Protein AF-A0A928IHF5-F1 (afdb_monomer_lite)

Secondary structure (DSSP, 8-state):
---PPPPPSEEEEESSSTTSS--EEEEEHHHHHHHHHHHHS-TTS-HHHHHHHHHHHHHHHHHHHHTTTTGGGT-S-SEE--TTTS----TT-

Radius of gyration: 13.54 Å; chains: 1; bounding box: 34×37×31 Å

pLDDT: mean 95.49, std 8.21, range [46.88, 98.75]

Structure (mmCIF, N/CA/C/O backbone):
data_AF-A0A928IHF5-F1
#
_entry.id   AF-A0A928IHF5-F1
#
loop_
_atom_site.group_PDB
_atom_site.id
_atom_site.type_symbol
_atom_site.label_atom_id
_atom_site.label_alt_id
_atom_site.label_comp_id
_atom_site.label_asym_id
_atom_site.label_entity_id
_atom_site.label_seq_id
_atom_site.pdbx_PDB_ins_code
_atom_site.Cartn_x
_atom_site.Cartn_y
_atom_site.Cartn_z
_atom_site.occupancy
_atom_site.B_iso_or_equiv
_atom_site.auth_seq_id
_atom_site.auth_comp_id
_atom_site.auth_asym_id
_atom_site.auth_atom_id
_atom_site.pdbx_PDB_model_num
ATOM 1 N N . MET A 1 1 ? 7.149 23.157 15.825 1.00 46.88 1 MET A N 1
ATOM 2 C CA . MET A 1 1 ? 7.838 21.936 15.351 1.00 46.88 1 MET A CA 1
ATOM 3 C C . MET A 1 1 ? 6.904 21.266 14.362 1.00 46.88 1 MET A C 1
ATOM 5 O O . MET A 1 1 ? 5.759 21.050 14.733 1.00 46.88 1 MET A O 1
ATOM 9 N N . ALA A 1 2 ? 7.327 21.027 13.120 1.00 54.22 2 ALA A N 1
ATOM 10 C CA . ALA A 1 2 ? 6.514 20.244 12.193 1.00 54.22 2 ALA A CA 1
ATOM 11 C C . ALA A 1 2 ? 6.485 18.795 12.693 1.00 54.22 2 ALA A C 1
ATOM 13 O O . ALA A 1 2 ? 7.542 18.193 12.882 1.00 54.22 2 ALA A O 1
ATOM 14 N N . THR A 1 3 ? 5.299 18.257 12.960 1.00 75.69 3 THR A N 1
ATOM 15 C CA . THR A 1 3 ? 5.118 16.829 13.214 1.00 75.69 3 THR A CA 1
ATOM 16 C C . THR A 1 3 ? 5.410 16.113 11.902 1.00 75.69 3 THR A C 1
ATOM 18 O O . THR A 1 3 ? 4.642 16.226 10.948 1.00 75.69 3 THR A O 1
ATOM 21 N N . LEU A 1 4 ? 6.568 15.461 11.809 1.00 74.12 4 LEU A N 1
ATOM 22 C CA . LEU A 1 4 ? 6.896 14.665 10.633 1.00 74.12 4 LEU A CA 1
ATOM 23 C C . LEU A 1 4 ? 5.995 13.422 10.613 1.00 74.12 4 LEU A C 1
ATOM 25 O O . LEU A 1 4 ? 5.777 12.832 11.675 1.00 74.12 4 LEU A O 1
ATOM 29 N N . PRO A 1 5 ? 5.478 13.014 9.442 1.00 73.75 5 PRO A N 1
ATOM 30 C CA . PRO A 1 5 ? 4.786 11.743 9.329 1.00 73.75 5 PRO A CA 1
ATOM 31 C C . PRO A 1 5 ? 5.741 10.612 9.726 1.00 73.75 5 PRO A C 1
ATOM 33 O O . PRO A 1 5 ? 6.857 10.499 9.220 1.00 73.75 5 PRO A O 1
ATOM 36 N N . VAL A 1 6 ? 5.289 9.791 10.664 1.00 87.88 6 VAL A N 1
ATOM 37 C CA . VAL A 1 6 ? 5.938 8.559 11.102 1.00 87.88 6 VAL A CA 1
ATOM 38 C C . VAL A 1 6 ? 5.573 7.436 10.131 1.00 87.88 6 VAL A C 1
ATOM 40 O O . VAL A 1 6 ? 4.415 7.292 9.733 1.00 87.88 6 VAL A O 1
ATOM 43 N N . ILE A 1 7 ? 6.556 6.635 9.732 1.00 92.62 7 ILE A N 1
ATOM 44 C CA . ILE A 1 7 ? 6.286 5.394 9.004 1.00 92.62 7 ILE A CA 1
ATOM 45 C C . ILE A 1 7 ? 5.804 4.358 10.027 1.00 92.62 7 ILE A C 1
ATOM 47 O O . ILE A 1 7 ? 6.522 4.122 11.001 1.00 92.62 7 ILE A O 1
ATOM 51 N N . PRO A 1 8 ? 4.607 3.771 9.859 1.00 95.62 8 PRO A N 1
ATOM 52 C CA . PRO A 1 8 ? 4.103 2.773 10.790 1.00 95.62 8 PRO A CA 1
ATOM 53 C C . PRO A 1 8 ? 4.945 1.497 10.713 1.00 95.62 8 PRO A C 1
ATOM 55 O O . PRO A 1 8 ? 5.556 1.194 9.690 1.00 95.62 8 PRO A O 1
ATOM 58 N N . GLU A 1 9 ? 4.959 0.734 11.802 1.00 97.25 9 GLU A N 1
ATOM 59 C CA . GLU A 1 9 ? 5.652 -0.555 11.846 1.00 97.25 9 GLU A CA 1
ATOM 60 C C . GLU A 1 9 ? 4.961 -1.585 10.943 1.00 97.25 9 GLU A C 1
ATOM 62 O O . GLU A 1 9 ? 5.611 -2.258 10.142 1.00 97.25 9 GLU A O 1
ATOM 67 N N . ASN A 1 10 ? 3.629 -1.648 11.029 1.00 98.19 10 ASN A N 1
ATOM 68 C CA . ASN A 1 10 ? 2.795 -2.614 10.329 1.00 98.19 10 ASN A CA 1
ATOM 69 C C . ASN A 1 10 ? 1.637 -1.939 9.584 1.00 98.19 10 ASN A C 1
ATOM 71 O O . ASN A 1 10 ? 1.260 -0.807 9.887 1.00 98.19 10 ASN A O 1
ATOM 75 N N . ILE A 1 11 ? 1.058 -2.669 8.636 1.00 98.56 11 ILE A N 1
ATOM 76 C CA . ILE A 1 11 ? -0.163 -2.313 7.908 1.00 98.56 11 ILE A CA 1
ATOM 77 C C . ILE A 1 11 ? -1.069 -3.540 7.796 1.00 98.56 11 ILE A C 1
ATOM 79 O O . ILE A 1 11 ? -0.589 -4.653 7.571 1.00 98.56 11 ILE A O 1
ATOM 83 N N . THR A 1 12 ? -2.375 -3.341 7.970 1.00 98.69 12 THR A N 1
ATOM 84 C CA . THR A 1 12 ? -3.393 -4.388 7.837 1.00 98.69 12 THR A CA 1
ATOM 85 C C . THR A 1 12 ? -4.084 -4.283 6.482 1.00 98.69 12 THR A C 1
ATOM 87 O O . THR A 1 12 ? -4.788 -3.309 6.210 1.00 98.69 12 THR A O 1
ATOM 90 N N . VAL A 1 13 ? -3.890 -5.299 5.643 1.00 98.75 13 VAL A N 1
ATOM 91 C CA . VAL A 1 13 ? -4.448 -5.402 4.292 1.00 98.75 13 VAL A CA 1
ATOM 92 C C . VAL A 1 13 ? -5.661 -6.329 4.303 1.00 98.75 13 VAL A C 1
ATOM 94 O O . VAL A 1 13 ? -5.559 -7.470 4.747 1.00 98.75 13 VAL A O 1
ATOM 97 N N . HIS A 1 14 ? -6.790 -5.869 3.775 1.00 98.62 14 HIS A N 1
ATOM 98 C CA . HIS A 1 14 ? -7.958 -6.703 3.501 1.00 98.62 14 HIS A CA 1
ATOM 99 C C . HIS A 1 14 ? -7.843 -7.344 2.116 1.00 98.62 14 HIS A C 1
ATOM 101 O O . HIS A 1 14 ? -7.660 -6.644 1.115 1.00 98.62 14 HIS A O 1
ATOM 107 N N . LEU A 1 15 ? -7.943 -8.673 2.050 1.00 98.00 15 LEU A N 1
ATOM 108 C CA . LEU A 1 15 ? -7.692 -9.460 0.836 1.00 98.00 15 LEU A CA 1
ATOM 109 C C . LEU A 1 15 ? -8.914 -9.554 -0.097 1.00 98.00 15 LEU A C 1
ATOM 111 O O . LEU A 1 15 ? -9.244 -10.627 -0.603 1.00 98.00 15 LEU A O 1
ATOM 115 N N . GLY A 1 16 ? -9.589 -8.429 -0.321 1.00 97.56 16 GLY A N 1
ATOM 116 C CA . GLY A 1 16 ? -10.749 -8.328 -1.198 1.00 97.56 16 GLY A CA 1
ATOM 117 C C . GLY A 1 16 ? -11.290 -6.903 -1.302 1.00 97.56 16 GLY A C 1
ATOM 118 O O . GLY A 1 16 ? -10.643 -5.937 -0.904 1.00 97.56 16 GLY A O 1
ATOM 119 N N . ALA A 1 17 ? -12.493 -6.750 -1.858 1.00 97.06 17 ALA A N 1
ATOM 120 C CA . ALA A 1 17 ? -13.198 -5.467 -1.824 1.00 97.06 17 ALA A CA 1
ATOM 121 C C . ALA A 1 17 ? -13.646 -5.144 -0.383 1.00 97.06 17 ALA A C 1
ATOM 123 O O . ALA A 1 17 ? -13.892 -6.075 0.373 1.00 97.06 17 ALA A O 1
ATOM 124 N N . PRO A 1 18 ? -13.843 -3.870 0.007 1.00 96.94 18 PRO A N 1
ATOM 125 C CA . PRO A 1 18 ? -14.019 -3.497 1.415 1.00 96.94 18 PRO A CA 1
ATOM 126 C C . PRO A 1 18 ? -15.107 -4.265 2.182 1.00 96.94 18 PRO A C 1
ATOM 128 O O . PRO A 1 18 ? -14.956 -4.525 3.367 1.00 96.94 18 PRO A O 1
ATOM 131 N N . SER A 1 19 ? -16.207 -4.618 1.513 1.00 95.38 19 SER A N 1
ATOM 132 C CA . SER A 1 19 ? -17.343 -5.338 2.098 1.00 95.38 19 SER A CA 1
ATOM 133 C C . SER A 1 19 ? -17.376 -6.829 1.745 1.00 95.38 19 SER A C 1
ATOM 135 O O . SER A 1 19 ? -18.416 -7.466 1.912 1.00 95.38 19 SER A O 1
ATOM 137 N N . SER A 1 20 ? -16.312 -7.367 1.147 1.00 97.31 20 SER A N 1
ATOM 138 C CA . SER A 1 20 ? -16.241 -8.785 0.797 1.00 97.31 20 SER A CA 1
ATOM 139 C C . SER A 1 20 ? -15.879 -9.631 2.014 1.00 97.31 20 SER A C 1
ATOM 141 O O . SER A 1 20 ? -15.199 -9.163 2.923 1.00 97.31 20 SER A O 1
ATOM 143 N N . ASP A 1 21 ? -16.330 -10.885 2.027 1.00 97.00 21 ASP A N 1
ATOM 144 C CA . ASP A 1 21 ? -15.916 -11.857 3.039 1.00 97.00 21 ASP A CA 1
ATOM 145 C C . ASP A 1 21 ? -14.504 -12.360 2.709 1.00 97.00 21 ASP A C 1
ATOM 147 O O . ASP A 1 21 ? -14.319 -13.370 2.027 1.00 97.00 21 ASP A O 1
ATOM 151 N N . ALA A 1 22 ? -13.504 -11.572 3.104 1.00 97.56 22 ALA A N 1
ATOM 152 C CA . ALA A 1 22 ? -12.096 -11.844 2.869 1.00 97.56 22 ALA A CA 1
ATOM 153 C C . ALA A 1 22 ? -11.260 -11.600 4.137 1.00 97.56 22 ALA A C 1
ATOM 155 O O . ALA A 1 22 ? -11.603 -10.755 4.968 1.00 97.56 22 ALA A O 1
ATOM 156 N N . PRO A 1 23 ? -10.149 -12.332 4.311 1.00 97.62 23 PRO A N 1
ATOM 157 C CA . PRO A 1 23 ? -9.305 -12.188 5.488 1.00 97.62 23 PRO A CA 1
ATOM 158 C C . PRO A 1 23 ? -8.527 -10.867 5.499 1.00 97.62 23 PRO A C 1
ATOM 160 O O . PRO A 1 23 ? -8.114 -10.347 4.459 1.00 97.62 23 PRO A O 1
ATOM 163 N N . ASN A 1 24 ? -8.256 -10.385 6.710 1.00 98.44 24 ASN A N 1
ATOM 164 C CA . ASN A 1 24 ? -7.300 -9.317 6.979 1.00 98.44 24 ASN A CA 1
ATOM 165 C C . ASN A 1 24 ? -5.935 -9.924 7.320 1.00 98.44 24 ASN A C 1
ATOM 167 O O . ASN A 1 24 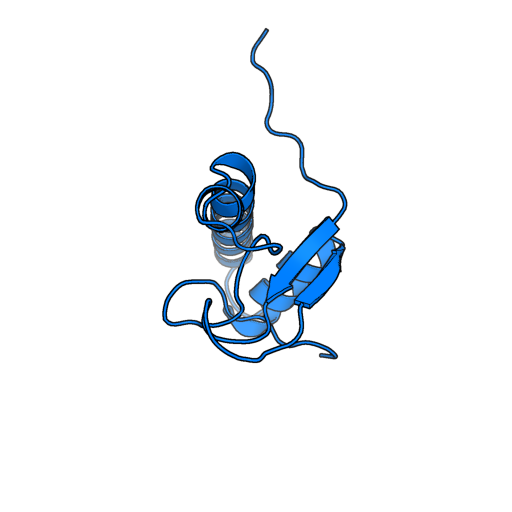? -5.848 -10.851 8.127 1.00 98.44 24 ASN A O 1
ATOM 171 N N . VAL A 1 25 ? -4.865 -9.380 6.744 1.00 98.31 25 VAL A N 1
ATOM 172 C CA . VAL A 1 25 ? -3.486 -9.789 7.032 1.00 98.31 25 VAL A CA 1
ATOM 173 C C . VAL A 1 25 ? -2.661 -8.589 7.466 1.00 98.31 25 VAL A C 1
ATOM 175 O O . VAL A 1 25 ? -2.692 -7.539 6.830 1.00 98.31 25 VAL A O 1
ATOM 178 N N . THR A 1 26 ? -1.905 -8.742 8.550 1.00 98.44 26 THR A N 1
ATOM 179 C CA . THR A 1 26 ? -0.996 -7.704 9.042 1.00 98.44 26 THR A CA 1
ATOM 180 C C . THR A 1 26 ? 0.434 -8.073 8.680 1.00 98.44 26 THR A C 1
ATOM 182 O O . THR A 1 26 ? 0.898 -9.170 8.991 1.00 98.44 26 THR A O 1
ATOM 185 N N . VAL A 1 27 ? 1.129 -7.153 8.019 1.00 98.38 27 VAL A N 1
ATOM 186 C CA . VAL A 1 27 ? 2.528 -7.307 7.603 1.00 98.38 27 VAL A CA 1
ATOM 187 C C . VAL A 1 27 ? 3.324 -6.062 7.970 1.00 98.38 27 VAL A C 1
ATOM 189 O O . VAL A 1 27 ? 2.738 -5.012 8.248 1.00 98.38 27 VAL A O 1
ATOM 192 N N . SER A 1 28 ? 4.655 -6.158 7.927 1.00 98.25 28 SER A N 1
ATOM 193 C CA . SER A 1 28 ? 5.502 -4.978 8.089 1.00 98.25 28 SER A CA 1
ATOM 194 C C . SER A 1 28 ? 5.241 -3.983 6.951 1.00 98.25 28 SER A C 1
ATOM 196 O O . SER A 1 28 ? 5.052 -4.374 5.793 1.00 98.25 28 SER A O 1
ATOM 198 N N . PHE A 1 29 ? 5.240 -2.685 7.256 1.00 98.12 29 PHE A N 1
ATOM 199 C CA . PHE A 1 29 ? 5.035 -1.655 6.233 1.00 98.12 29 PHE A CA 1
ATOM 200 C C . PHE A 1 29 ? 6.075 -1.736 5.094 1.00 98.12 29 PHE A C 1
ATOM 202 O O . PHE A 1 29 ? 5.688 -1.632 3.928 1.00 98.12 29 PHE A O 1
ATOM 209 N N . PRO A 1 30 ? 7.378 -1.987 5.358 1.00 97.81 30 PRO A N 1
ATOM 210 C CA . PRO A 1 30 ? 8.347 -2.198 4.286 1.00 97.81 30 PRO A CA 1
ATOM 211 C C . PRO A 1 30 ? 8.032 -3.401 3.391 1.00 97.81 30 PRO A C 1
ATOM 213 O O . PRO A 1 30 ? 8.238 -3.310 2.183 1.00 97.81 30 PRO A O 1
ATOM 216 N N . ASP A 1 31 ? 7.549 -4.517 3.944 1.00 98.25 31 ASP A N 1
ATOM 217 C CA . ASP A 1 31 ? 7.235 -5.703 3.137 1.00 98.25 31 ASP A CA 1
ATOM 218 C C . ASP A 1 31 ? 5.974 -5.502 2.297 1.00 98.25 31 ASP A C 1
ATOM 220 O O . ASP A 1 31 ? 5.951 -5.916 1.138 1.00 98.25 31 ASP A O 1
ATOM 224 N N . TYR A 1 32 ? 4.984 -4.767 2.814 1.00 98.50 32 TYR A N 1
ATOM 225 C CA . TYR A 1 32 ? 3.855 -4.294 2.013 1.00 98.50 32 TYR A CA 1
ATOM 226 C C . TYR A 1 32 ? 4.330 -3.482 0.799 1.00 98.50 32 TYR A C 1
ATOM 228 O O . TYR A 1 32 ? 3.980 -3.807 -0.333 1.00 98.50 32 TYR A O 1
ATOM 236 N N . ILE A 1 33 ? 5.189 -2.475 1.004 1.00 98.50 33 ILE A N 1
ATOM 237 C CA . ILE A 1 33 ? 5.677 -1.625 -0.095 1.00 98.50 33 ILE A CA 1
ATOM 238 C C . ILE A 1 33 ? 6.505 -2.418 -1.110 1.00 98.50 33 ILE A C 1
ATOM 240 O O . ILE A 1 33 ? 6.351 -2.199 -2.308 1.00 98.50 33 ILE A O 1
ATOM 244 N N . LYS A 1 34 ? 7.352 -3.360 -0.673 1.00 97.69 34 LYS A N 1
ATOM 245 C CA . LYS A 1 34 ? 8.097 -4.236 -1.598 1.00 97.69 34 LYS A CA 1
ATOM 246 C C . LYS A 1 34 ? 7.155 -5.075 -2.457 1.00 97.69 34 LYS A C 1
ATOM 248 O O . LYS A 1 34 ? 7.381 -5.170 -3.659 1.00 97.69 34 LYS A O 1
ATOM 253 N N . ASN A 1 35 ? 6.118 -5.654 -1.851 1.00 98.44 35 ASN A N 1
ATOM 254 C CA . ASN A 1 35 ? 5.142 -6.493 -2.542 1.00 98.44 35 ASN A CA 1
ATOM 255 C C . ASN A 1 35 ? 4.330 -5.689 -3.570 1.00 98.44 35 ASN A C 1
ATOM 257 O O . ASN A 1 35 ? 4.169 -6.119 -4.714 1.00 98.44 35 ASN A O 1
ATOM 261 N N . VAL A 1 36 ? 3.894 -4.484 -3.194 1.00 98.50 36 VAL A N 1
ATOM 262 C CA . VAL A 1 36 ? 3.212 -3.560 -4.108 1.00 98.50 36 VAL A CA 1
ATOM 263 C C . VAL A 1 36 ? 4.142 -3.137 -5.246 1.00 98.50 36 VAL A C 1
ATOM 265 O O . VAL A 1 36 ? 3.764 -3.208 -6.414 1.00 98.50 36 VAL A O 1
ATOM 268 N N . ALA A 1 37 ? 5.392 -2.774 -4.944 1.00 98.25 37 ALA A N 1
ATOM 269 C CA . ALA A 1 37 ? 6.383 -2.433 -5.960 1.00 98.25 37 ALA A CA 1
ATOM 270 C C . ALA A 1 37 ? 6.605 -3.593 -6.944 1.00 98.25 37 ALA A C 1
ATOM 272 O O . ALA A 1 37 ? 6.526 -3.392 -8.152 1.00 98.25 37 ALA A O 1
ATOM 273 N N . SER A 1 38 ? 6.803 -4.822 -6.462 1.00 96.50 38 SER A N 1
ATOM 274 C CA . SER A 1 38 ? 6.976 -5.980 -7.349 1.00 96.50 38 SER A CA 1
ATOM 275 C C . SER A 1 38 ? 5.724 -6.332 -8.157 1.00 96.50 38 SER A C 1
ATOM 277 O O . SER A 1 38 ? 5.845 -6.982 -9.192 1.00 96.50 38 SER A O 1
ATOM 279 N N . SER A 1 39 ? 4.538 -5.923 -7.696 1.00 96.81 39 SER A N 1
ATOM 280 C CA . SER A 1 39 ? 3.260 -6.202 -8.361 1.00 96.81 39 SER A CA 1
ATOM 281 C C . SER A 1 39 ? 2.872 -5.154 -9.408 1.00 96.81 39 SER A C 1
ATOM 283 O O . SER A 1 39 ? 2.152 -5.475 -10.350 1.00 96.81 39 SER A O 1
ATOM 285 N N . GLU A 1 40 ? 3.319 -3.905 -9.256 1.00 96.88 40 GLU A N 1
ATOM 286 C CA . GLU A 1 40 ? 2.839 -2.776 -10.068 1.00 96.88 40 GLU A CA 1
ATOM 287 C C . GLU A 1 40 ? 3.885 -2.185 -11.018 1.00 96.88 40 GLU A C 1
ATOM 289 O O . GLU A 1 40 ? 3.515 -1.505 -11.978 1.00 96.88 40 GLU A O 1
ATOM 294 N N . ILE A 1 41 ? 5.182 -2.415 -10.780 1.00 97.06 41 ILE A N 1
ATOM 295 C CA . ILE A 1 41 ? 6.255 -1.828 -11.595 1.00 97.06 41 ILE A CA 1
ATOM 296 C C . ILE A 1 41 ? 7.284 -2.862 -12.055 1.00 97.06 41 ILE A C 1
ATOM 298 O O . ILE A 1 41 ? 7.589 -3.837 -11.372 1.00 97.06 41 ILE A O 1
ATOM 302 N N . TYR A 1 42 ? 7.865 -2.624 -13.233 1.00 97.06 42 TYR A N 1
ATOM 303 C CA . TYR A 1 42 ? 8.908 -3.485 -13.785 1.00 97.06 42 TYR A CA 1
ATOM 304 C C . TYR A 1 42 ? 10.284 -3.099 -13.228 1.00 97.06 42 TYR A C 1
ATOM 306 O O . TYR A 1 42 ? 10.670 -1.934 -13.339 1.00 97.06 42 TYR A O 1
ATOM 314 N N . PRO A 1 43 ? 11.090 -4.055 -12.731 1.00 96.00 43 PRO A N 1
ATOM 315 C CA . PRO A 1 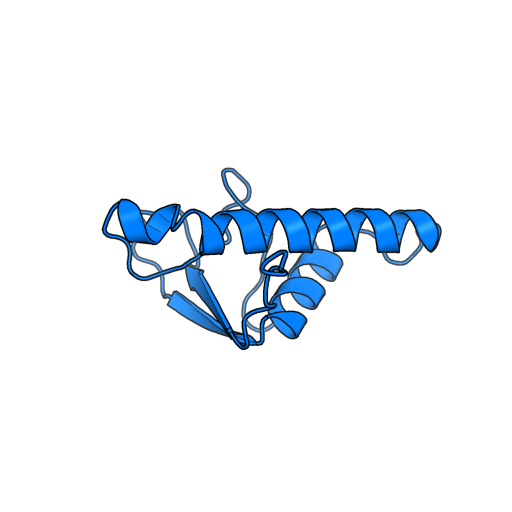43 ? 12.399 -3.763 -12.138 1.00 96.00 43 PRO A CA 1
ATOM 316 C C . PRO A 1 43 ? 13.446 -3.284 -13.156 1.00 96.00 43 PRO A C 1
ATOM 318 O O . PRO A 1 43 ? 14.510 -2.814 -12.770 1.00 96.00 43 PRO A O 1
ATOM 321 N N . THR A 1 44 ? 13.167 -3.407 -14.457 1.00 97.81 44 THR A N 1
ATOM 322 C CA . THR A 1 44 ? 14.053 -2.986 -15.554 1.00 97.81 44 THR A CA 1
ATOM 323 C C . THR A 1 44 ? 13.921 -1.506 -15.913 1.00 97.81 44 THR A C 1
ATOM 325 O O . THR A 1 44 ? 14.641 -1.021 -16.786 1.00 97.81 44 THR A O 1
ATOM 328 N N . TRP A 1 45 ? 12.997 -0.780 -15.282 1.00 97.81 45 TRP A N 1
ATOM 329 C CA . TRP A 1 45 ? 12.841 0.654 -15.500 1.00 97.81 45 TRP A CA 1
ATOM 330 C C . TRP A 1 45 ? 14.018 1.452 -14.922 1.00 97.81 45 TRP A C 1
ATOM 332 O O . TRP A 1 45 ? 14.713 0.975 -14.023 1.00 97.81 45 TRP A O 1
ATOM 342 N N . PRO A 1 46 ? 14.243 2.690 -15.405 1.00 98.56 46 PRO A N 1
ATOM 343 C CA . PRO A 1 46 ? 15.258 3.573 -14.843 1.00 98.56 46 PRO A CA 1
ATOM 344 C C . PRO A 1 46 ? 15.122 3.723 -13.322 1.00 98.56 46 PRO A C 1
ATOM 346 O O . PRO A 1 46 ? 14.014 3.853 -12.801 1.00 98.56 46 PRO A O 1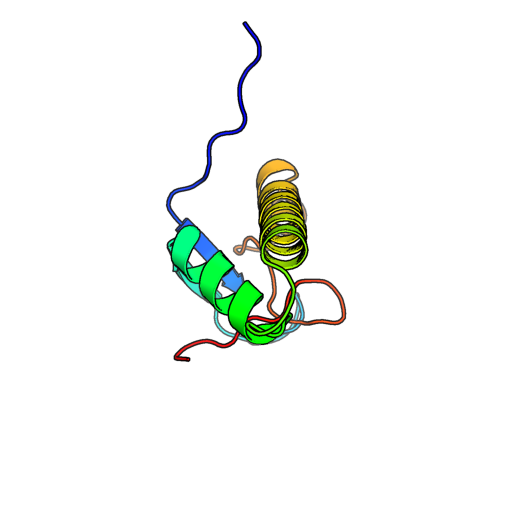
ATOM 349 N N . GLU A 1 47 ? 16.243 3.763 -12.598 1.00 98.19 47 GLU A N 1
ATOM 350 C CA . GLU A 1 47 ? 16.246 3.798 -11.127 1.00 98.19 47 GLU A CA 1
ATOM 351 C C . GLU A 1 47 ? 15.430 4.970 -10.555 1.00 98.19 47 GLU A C 1
ATOM 353 O O . GLU A 1 47 ? 14.710 4.827 -9.567 1.00 98.19 47 GLU A O 1
ATOM 358 N N . ASN A 1 48 ? 15.492 6.135 -11.199 1.00 98.38 48 ASN A N 1
ATOM 359 C CA . ASN A 1 48 ? 14.695 7.297 -10.818 1.00 98.38 48 ASN A CA 1
ATOM 360 C C . ASN A 1 48 ? 13.185 7.055 -10.987 1.00 98.38 48 ASN A C 1
ATOM 362 O O . ASN A 1 48 ? 12.409 7.521 -10.155 1.00 98.38 48 ASN A O 1
ATOM 366 N N . ALA A 1 49 ? 12.768 6.303 -12.009 1.00 98.31 49 ALA A N 1
ATOM 367 C CA . ALA A 1 49 ? 11.374 5.909 -12.188 1.00 98.31 49 ALA A CA 1
ATOM 368 C C . ALA A 1 49 ? 10.933 4.910 -11.107 1.00 98.31 49 ALA A C 1
ATOM 370 O O . ALA A 1 49 ? 9.842 5.060 -10.556 1.00 98.31 49 ALA A O 1
ATOM 371 N N . LEU A 1 50 ? 11.789 3.946 -10.746 1.00 98.44 50 LEU A N 1
ATOM 372 C CA . LEU A 1 50 ? 11.523 3.017 -9.640 1.00 98.44 50 LEU A CA 1
ATOM 373 C C . LEU A 1 50 ? 11.333 3.776 -8.320 1.00 98.44 50 LEU A C 1
ATOM 375 O O . LEU A 1 50 ? 10.313 3.617 -7.653 1.00 98.44 50 LEU A O 1
ATOM 379 N N . ARG A 1 51 ? 12.272 4.668 -7.975 1.00 98.50 51 ARG A N 1
ATOM 380 C CA . ARG A 1 51 ? 12.203 5.497 -6.758 1.00 98.50 51 ARG A CA 1
ATOM 381 C C . ARG A 1 51 ? 10.943 6.363 -6.729 1.00 98.50 51 ARG A C 1
ATOM 383 O O . ARG A 1 51 ? 10.279 6.422 -5.699 1.00 98.50 51 ARG A O 1
ATOM 390 N N . ALA A 1 52 ? 10.599 7.003 -7.847 1.00 98.56 52 ALA A N 1
ATOM 391 C CA . ALA A 1 52 ? 9.410 7.847 -7.939 1.00 98.56 52 ALA A CA 1
ATOM 392 C C . ALA A 1 52 ? 8.114 7.058 -7.691 1.00 98.56 52 ALA A C 1
ATOM 394 O O . ALA A 1 52 ? 7.271 7.508 -6.916 1.00 98.56 52 ALA A O 1
ATOM 395 N N . ASN A 1 53 ? 7.973 5.871 -8.289 1.00 98.50 53 ASN A N 1
ATOM 396 C CA . ASN A 1 53 ? 6.804 5.018 -8.063 1.00 98.50 53 ASN A CA 1
ATOM 397 C C . ASN A 1 53 ? 6.743 4.519 -6.617 1.00 98.50 53 ASN A C 1
ATOM 399 O O . ASN A 1 53 ? 5.694 4.626 -5.992 1.00 98.50 53 ASN A O 1
ATOM 403 N N . ILE A 1 54 ? 7.865 4.078 -6.042 1.00 98.50 54 ILE A N 1
ATOM 404 C CA . ILE A 1 54 ? 7.916 3.643 -4.637 1.00 98.50 54 ILE A CA 1
ATOM 405 C C . ILE A 1 54 ? 7.507 4.786 -3.692 1.00 98.50 54 ILE A C 1
ATOM 407 O O . ILE A 1 54 ? 6.746 4.567 -2.752 1.00 98.50 54 ILE A O 1
ATOM 411 N N . TYR A 1 55 ? 7.931 6.029 -3.949 1.00 98.06 55 TYR A N 1
ATOM 412 C CA . TYR A 1 55 ? 7.475 7.180 -3.161 1.00 98.06 55 TYR A CA 1
ATOM 413 C C . TYR A 1 55 ? 5.979 7.456 -3.312 1.00 98.06 55 TYR A C 1
ATOM 415 O O . TYR A 1 55 ? 5.331 7.798 -2.321 1.00 98.06 55 TYR A O 1
ATOM 423 N N . ALA A 1 56 ? 5.416 7.290 -4.509 1.00 98.44 56 ALA A N 1
ATOM 424 C CA . ALA A 1 56 ? 3.976 7.402 -4.720 1.00 98.44 56 ALA A CA 1
ATOM 425 C C . ALA A 1 56 ? 3.216 6.301 -3.962 1.00 98.44 56 ALA A C 1
ATOM 427 O O . ALA A 1 56 ? 2.230 6.595 -3.288 1.00 98.44 56 ALA A O 1
ATOM 428 N N . GLN A 1 57 ? 3.725 5.067 -3.989 1.00 98.56 57 GLN A N 1
ATOM 429 C CA . GLN A 1 57 ? 3.137 3.929 -3.285 1.00 98.56 57 GLN A CA 1
ATOM 430 C C . GLN A 1 57 ? 3.141 4.133 -1.765 1.00 98.56 57 GLN A C 1
ATOM 432 O O . GLN A 1 57 ? 2.110 3.970 -1.117 1.00 98.56 57 GLN A O 1
ATOM 437 N N . ILE A 1 58 ? 4.270 4.578 -1.203 1.00 98.38 58 ILE A N 1
ATOM 438 C CA . ILE A 1 58 ? 4.375 4.940 0.218 1.00 98.38 58 ILE A CA 1
ATOM 439 C C . ILE A 1 58 ? 3.387 6.058 0.552 1.00 98.38 58 ILE A C 1
ATOM 441 O O . ILE A 1 58 ? 2.654 5.965 1.533 1.00 98.38 58 ILE A O 1
ATOM 445 N N . SER A 1 59 ? 3.344 7.107 -0.271 1.00 97.75 59 SER A N 1
ATOM 446 C CA . SER A 1 59 ? 2.486 8.272 -0.031 1.00 97.75 59 SER A CA 1
ATOM 447 C C . SER A 1 59 ? 1.000 7.900 -0.033 1.00 97.75 59 SER A C 1
ATOM 449 O O . SER A 1 59 ? 0.250 8.378 0.818 1.00 97.75 59 SER A O 1
ATOM 451 N N . PHE A 1 60 ? 0.577 7.018 -0.943 1.00 98.12 60 PHE A N 1
ATOM 452 C CA . PHE A 1 60 ? -0.792 6.507 -1.003 1.00 98.12 60 PHE A CA 1
ATOM 453 C C . PHE A 1 60 ? -1.145 5.661 0.229 1.00 98.12 60 PHE A C 1
ATOM 455 O O . PHE A 1 60 ? -2.160 5.915 0.879 1.00 98.12 60 PHE A O 1
ATOM 462 N N . ALA A 1 61 ? -0.288 4.706 0.600 1.00 98.38 61 ALA A N 1
ATOM 463 C CA . ALA A 1 61 ? -0.511 3.849 1.764 1.00 98.38 61 ALA A CA 1
ATOM 464 C C . ALA A 1 61 ? -0.583 4.662 3.067 1.00 98.38 61 ALA A C 1
ATOM 466 O O . ALA A 1 61 ? -1.503 4.492 3.869 1.00 98.38 61 ALA A O 1
ATOM 467 N N . LEU A 1 62 ? 0.334 5.617 3.250 1.00 97.75 62 LEU A N 1
ATOM 468 C CA . LEU A 1 62 ? 0.300 6.527 4.394 1.00 97.75 62 LEU A CA 1
ATOM 469 C C . LEU A 1 62 ? -0.966 7.384 4.392 1.00 97.75 62 LEU A C 1
ATOM 471 O O . LEU A 1 62 ? -1.537 7.600 5.455 1.00 97.75 62 LEU A O 1
ATOM 475 N N . ASN A 1 63 ? -1.447 7.845 3.233 1.00 97.31 63 ASN A N 1
ATOM 476 C CA . ASN A 1 63 ? -2.704 8.587 3.168 1.00 97.31 63 ASN A CA 1
ATOM 477 C C . ASN A 1 63 ? -3.881 7.761 3.704 1.00 97.31 63 ASN A C 1
ATOM 479 O O . ASN A 1 63 ? -4.658 8.287 4.501 1.00 97.31 63 ASN A O 1
ATOM 483 N N . ARG A 1 64 ? -3.992 6.476 3.340 1.00 98.06 64 ARG A N 1
ATOM 484 C CA . ARG A 1 64 ? -5.050 5.592 3.862 1.00 98.06 64 ARG A CA 1
ATOM 485 C C . ARG A 1 64 ? -5.016 5.472 5.383 1.00 98.06 64 ARG A C 1
ATOM 487 O O . ARG A 1 64 ? -6.068 5.572 6.012 1.00 98.06 64 ARG A O 1
ATOM 494 N N . ILE A 1 65 ? -3.820 5.342 5.954 1.00 97.31 65 ILE A N 1
ATOM 495 C CA . ILE A 1 65 ? -3.607 5.218 7.400 1.00 97.31 65 ILE A CA 1
ATOM 496 C C . ILE A 1 65 ? -3.898 6.545 8.113 1.00 97.31 65 ILE A C 1
ATOM 498 O O . ILE A 1 65 ? -4.730 6.590 9.011 1.00 97.31 65 ILE A O 1
ATOM 502 N N . TYR A 1 66 ? -3.266 7.643 7.690 1.00 95.81 66 TYR A N 1
ATOM 503 C CA . TYR A 1 66 ? -3.376 8.946 8.360 1.00 95.81 66 TYR A CA 1
ATOM 504 C C . TYR A 1 66 ? -4.758 9.577 8.273 1.00 95.81 66 TYR A C 1
ATOM 506 O O . TYR A 1 66 ? -5.136 10.347 9.151 1.00 95.81 66 TYR A O 1
ATOM 514 N N . THR A 1 67 ? -5.495 9.293 7.202 1.00 96.69 67 THR A N 1
ATOM 515 C CA . THR A 1 67 ? -6.881 9.757 7.065 1.00 96.69 67 THR A CA 1
ATOM 516 C C . THR A 1 67 ? -7.880 8.783 7.667 1.00 96.69 67 THR A C 1
ATOM 518 O O . THR A 1 67 ? -9.080 9.038 7.586 1.00 96.69 67 THR A O 1
ATOM 521 N N . GLU A 1 68 ? -7.405 7.665 8.230 1.00 97.31 68 GLU A N 1
ATOM 522 C CA . GLU A 1 68 ? -8.248 6.590 8.740 1.00 97.31 68 GLU A CA 1
ATOM 523 C C . GLU A 1 68 ? -9.306 6.180 7.704 1.00 97.31 68 GLU A C 1
ATOM 525 O O . GLU A 1 68 ? -10.469 5.966 8.038 1.00 97.31 68 GLU A O 1
ATOM 530 N N . TYR A 1 69 ? -8.938 6.116 6.418 1.00 97.75 69 TYR A N 1
ATOM 531 C CA . TYR A 1 69 ? -9.904 6.046 5.315 1.00 97.75 69 TYR A CA 1
ATOM 532 C C . TYR A 1 69 ? -10.907 4.898 5.505 1.00 97.75 69 TYR A C 1
ATOM 534 O O . TYR A 1 69 ? -12.109 5.086 5.328 1.00 97.75 69 TYR A O 1
ATOM 542 N N . TYR A 1 70 ? -10.436 3.717 5.902 1.00 98.38 70 TYR A N 1
ATOM 543 C CA . TYR A 1 70 ? -11.299 2.570 6.195 1.00 98.38 70 TYR A CA 1
ATOM 544 C C . TYR A 1 70 ? -11.785 2.552 7.648 1.00 98.38 70 TYR A C 1
ATOM 546 O O . TYR A 1 70 ? -12.982 2.382 7.889 1.00 98.38 70 TYR A O 1
ATOM 554 N N . ARG A 1 71 ? -10.897 2.822 8.609 1.00 97.44 71 ARG A N 1
ATOM 555 C CA . ARG A 1 71 ? -11.208 2.840 10.051 1.00 97.44 71 ARG A CA 1
ATOM 556 C C . ARG A 1 71 ? -12.358 3.792 10.403 1.00 97.44 71 ARG A C 1
ATOM 558 O O . ARG A 1 71 ? -13.311 3.390 11.064 1.00 97.44 71 ARG A O 1
ATOM 565 N N . SER A 1 72 ? -12.340 5.015 9.871 1.00 97.94 72 SER A N 1
ATOM 566 C CA . SER A 1 72 ? -13.393 6.029 10.058 1.00 97.94 72 SER A CA 1
ATOM 567 C C . SER A 1 72 ? -14.755 5.626 9.479 1.00 97.94 72 SER A C 1
ATOM 569 O O . SER A 1 72 ? -15.773 6.234 9.804 1.00 97.94 72 SER A O 1
ATOM 571 N N . ARG A 1 73 ? -14.793 4.588 8.634 1.00 97.69 73 ARG A N 1
ATOM 572 C CA . ARG A 1 73 ? -16.012 4.015 8.046 1.00 97.69 73 ARG A CA 1
ATOM 573 C C . ARG A 1 73 ? -16.457 2.715 8.717 1.00 97.69 73 ARG A C 1
ATOM 575 O O . ARG A 1 73 ? -17.382 2.079 8.223 1.00 97.69 73 ARG A O 1
ATOM 582 N N . GLY A 1 74 ? -15.826 2.330 9.827 1.00 97.38 74 GLY A N 1
ATOM 583 C CA . GLY A 1 74 ? -16.191 1.150 10.612 1.00 97.38 74 GLY A CA 1
ATOM 584 C C . GLY A 1 74 ? -15.503 -0.149 10.191 1.00 97.38 74 GLY A C 1
ATOM 585 O O . GLY A 1 74 ? -15.865 -1.202 10.705 1.00 97.38 74 GLY A O 1
ATOM 586 N N . TYR A 1 75 ? -14.521 -0.091 9.289 1.00 98.12 75 TYR A N 1
ATOM 587 C CA . TYR A 1 75 ? -13.689 -1.247 8.954 1.00 98.12 75 TYR A CA 1
ATOM 588 C C . TYR A 1 75 ? -12.522 -1.393 9.938 1.00 98.12 75 TYR A C 1
ATOM 590 O O . TYR A 1 75 ? -12.064 -0.422 10.540 1.00 98.12 75 TYR A O 1
ATOM 598 N N . ASP A 1 76 ? -12.004 -2.608 10.082 1.00 97.06 76 ASP A N 1
ATOM 599 C CA . ASP A 1 76 ? -10.925 -2.960 11.011 1.00 97.06 76 ASP A CA 1
ATOM 600 C C . ASP A 1 76 ? -9.557 -3.162 10.328 1.00 97.06 76 ASP A C 1
ATOM 602 O O . 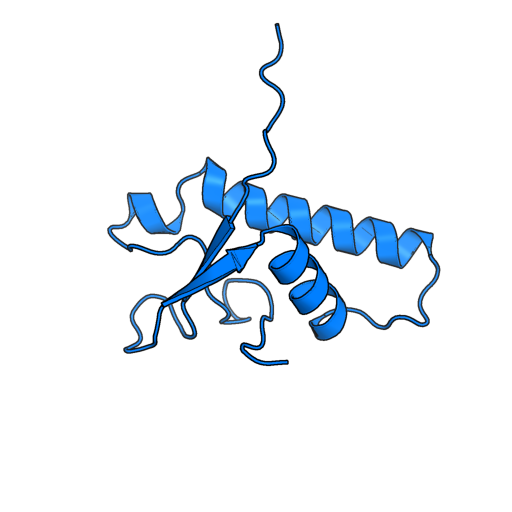ASP A 1 76 ? -8.605 -3.621 10.964 1.00 97.06 76 ASP A O 1
ATOM 606 N N . PHE A 1 77 ? -9.441 -2.762 9.062 1.00 98.56 77 PHE A N 1
ATOM 607 C CA . PHE A 1 77 ? -8.221 -2.791 8.254 1.00 98.56 77 PHE A CA 1
ATOM 608 C C . PHE A 1 77 ? -7.838 -1.395 7.749 1.00 98.56 77 PHE A C 1
ATOM 610 O O . PHE A 1 77 ? -8.602 -0.433 7.866 1.00 98.56 77 PHE A O 1
ATOM 617 N N . ASP A 1 78 ? -6.638 -1.286 7.179 1.00 98.56 78 ASP A N 1
ATOM 618 C CA . ASP A 1 78 ? -6.044 -0.005 6.792 1.00 98.56 78 ASP A CA 1
ATOM 619 C C . ASP A 1 78 ? -6.088 0.232 5.277 1.00 98.56 78 ASP A C 1
ATOM 621 O O . ASP A 1 78 ? -6.170 1.378 4.840 1.00 98.56 78 ASP A O 1
ATOM 625 N N . ILE A 1 79 ? -6.044 -0.834 4.473 1.00 98.75 79 ILE A N 1
ATOM 626 C CA . ILE A 1 79 ? -6.061 -0.783 3.005 1.00 98.75 79 ILE A CA 1
ATOM 627 C C . ILE A 1 79 ? -6.606 -2.098 2.425 1.00 98.75 79 ILE A C 1
ATOM 629 O O . ILE A 1 79 ? -6.553 -3.126 3.097 1.00 98.75 79 ILE A O 1
ATOM 633 N N . THR A 1 80 ? -7.123 -2.096 1.195 1.00 98.62 80 THR A N 1
ATOM 634 C CA . THR A 1 80 ? -7.485 -3.333 0.475 1.00 98.62 80 THR A CA 1
ATOM 635 C C . THR A 1 80 ? -6.430 -3.715 -0.563 1.00 98.62 80 THR A C 1
ATOM 637 O O . THR A 1 80 ? -5.608 -2.885 -0.937 1.00 98.62 80 THR A O 1
ATOM 640 N N . ASN A 1 81 ? -6.467 -4.949 -1.074 1.00 97.94 81 ASN A N 1
ATOM 641 C CA . ASN A 1 81 ? -5.712 -5.338 -2.275 1.00 97.94 81 ASN A CA 1
ATOM 642 C C . ASN A 1 81 ? -6.549 -5.287 -3.572 1.00 97.94 81 ASN A C 1
ATOM 644 O O . ASN A 1 81 ? -6.143 -5.824 -4.605 1.00 97.94 81 ASN A O 1
ATOM 648 N N . SER A 1 82 ? -7.734 -4.671 -3.525 1.00 96.94 82 SER A N 1
ATOM 649 C CA . SER A 1 82 ? -8.605 -4.513 -4.687 1.00 96.94 82 SER A CA 1
ATOM 650 C C . SER A 1 82 ? -8.123 -3.351 -5.552 1.00 96.94 82 SER A C 1
ATOM 652 O O . SER A 1 82 ? -8.300 -2.186 -5.194 1.00 96.94 82 SER A O 1
ATOM 654 N N . THR A 1 83 ? -7.569 -3.658 -6.728 1.00 96.25 83 THR A N 1
ATOM 655 C CA . THR A 1 83 ? -6.970 -2.670 -7.652 1.00 96.25 83 THR A CA 1
ATOM 656 C C . THR A 1 83 ? -7.952 -1.646 -8.219 1.00 96.25 83 THR A C 1
ATOM 658 O O . THR A 1 83 ? -7.549 -0.636 -8.791 1.00 96.25 83 THR A O 1
ATOM 661 N N . ALA A 1 84 ? -9.255 -1.869 -8.040 1.00 95.69 84 ALA A N 1
ATOM 662 C CA . ALA A 1 84 ? -10.277 -0.878 -8.355 1.00 95.69 84 ALA A CA 1
ATOM 663 C C . ALA A 1 84 ? -10.269 0.324 -7.386 1.00 95.69 84 ALA A C 1
ATOM 665 O O . ALA A 1 84 ? -10.874 1.351 -7.694 1.00 95.69 84 ALA A O 1
ATOM 666 N N . ILE A 1 85 ? -9.644 0.192 -6.210 1.00 94.88 85 ILE A N 1
ATOM 667 C CA . ILE A 1 85 ? -9.720 1.170 -5.113 1.00 94.88 85 ILE A CA 1
ATOM 668 C C . ILE A 1 85 ? -8.334 1.479 -4.534 1.00 94.88 85 ILE A C 1
ATOM 670 O O . ILE A 1 85 ? -8.044 2.639 -4.234 1.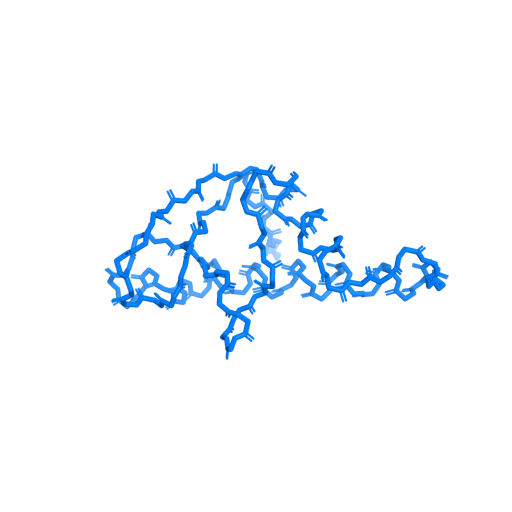00 94.88 85 ILE A O 1
ATOM 674 N N . ASP A 1 86 ? -7.506 0.450 -4.363 1.00 98.38 86 ASP A N 1
ATOM 675 C CA . ASP A 1 86 ? -6.198 0.504 -3.717 1.00 98.38 86 ASP A CA 1
ATOM 676 C C . ASP A 1 86 ? -5.134 -0.227 -4.553 1.00 98.38 86 ASP A C 1
ATOM 678 O O . ASP A 1 86 ? -5.343 -0.535 -5.723 1.00 98.38 86 ASP A O 1
ATOM 682 N N . GLN A 1 87 ? -3.959 -0.445 -3.973 1.00 98.00 87 GLN A N 1
ATOM 683 C CA . GLN A 1 87 ? -2.780 -0.944 -4.673 1.00 98.00 87 GLN A CA 1
ATOM 684 C C . GLN A 1 87 ? -2.786 -2.471 -4.766 1.00 98.00 87 GLN A C 1
ATOM 686 O O . GLN A 1 87 ? -3.338 -3.159 -3.904 1.00 98.00 87 GLN A O 1
ATOM 691 N N . SER A 1 88 ? -2.141 -3.016 -5.796 1.00 97.62 88 SER A N 1
ATOM 692 C CA . SER A 1 88 ? -2.023 -4.464 -5.962 1.00 97.62 88 SER A CA 1
ATOM 693 C C . SER A 1 88 ? -1.120 -5.064 -4.884 1.00 97.62 88 SER A C 1
ATOM 695 O O . SER A 1 88 ? 0.058 -4.727 -4.799 1.00 97.62 88 SER A O 1
ATOM 697 N N . PHE A 1 89 ? -1.656 -6.007 -4.110 1.00 98.19 89 PHE A N 1
ATOM 698 C CA . PHE A 1 89 ? -0.925 -6.761 -3.093 1.00 98.19 89 PHE A CA 1
ATOM 699 C C . PHE A 1 89 ? -1.282 -8.250 -3.163 1.00 98.19 89 PHE A C 1
ATOM 701 O O . PHE A 1 89 ? -2.462 -8.620 -3.193 1.00 98.19 89 PHE A O 1
ATOM 708 N N . VAL A 1 90 ? -0.262 -9.110 -3.145 1.00 97.12 90 VAL A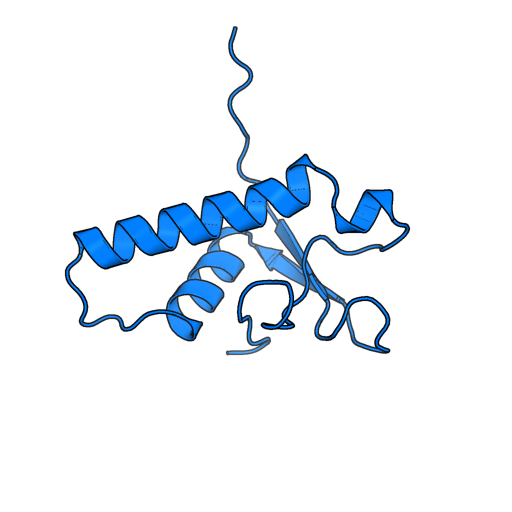 N 1
ATOM 709 C CA . VAL A 1 90 ? -0.409 -10.570 -3.213 1.00 97.12 90 VAL A CA 1
ATOM 710 C C . VAL A 1 90 ? 0.113 -11.199 -1.925 1.00 97.12 90 VAL A C 1
ATOM 712 O O . VAL A 1 90 ? 1.313 -11.187 -1.655 1.00 97.12 90 VAL A O 1
ATOM 715 N N . TYR A 1 91 ? -0.787 -11.771 -1.125 1.00 95.12 91 TYR A N 1
ATOM 716 C CA . TYR A 1 91 ? -0.410 -12.451 0.113 1.00 95.12 91 TYR A CA 1
ATOM 717 C C . TYR A 1 91 ? 0.302 -13.781 -0.170 1.00 95.12 91 TYR A C 1
ATOM 719 O O . TYR A 1 91 ? -0.190 -14.595 -0.949 1.00 95.12 91 TYR A O 1
ATOM 727 N N . GLY A 1 92 ? 1.440 -14.009 0.492 1.00 89.31 92 GLY A N 1
ATOM 728 C CA . GLY A 1 92 ? 2.243 -15.230 0.345 1.00 89.31 92 GLY A CA 1
ATOM 729 C C . GLY A 1 92 ? 3.149 -15.276 -0.892 1.00 89.31 92 GLY A C 1
ATOM 730 O O . GLY A 1 92 ? 3.710 -16.337 -1.163 1.00 89.31 92 GLY A O 1
ATOM 731 N N . ALA A 1 93 ? 3.271 -14.164 -1.626 1.00 78.19 93 ALA A N 1
ATOM 732 C CA . ALA A 1 93 ? 4.240 -13.995 -2.711 1.00 78.19 93 ALA A CA 1
ATOM 733 C C . ALA A 1 93 ? 5.671 -13.770 -2.198 1.00 78.19 93 ALA A C 1
ATOM 735 O O . ALA A 1 93 ? 5.823 -13.168 -1.108 1.00 78.19 93 ALA A O 1
#

Sequence (93 aa):
MATLPVIPENITVHLGAPSSDAPNVTVSFPDYIKNVASSEIYPTWPENALRANIYAQISFALNRIYTEYYRSRGYDFDITNSTAIDQSFVYGA

Foldseek 3Di:
DPPDDDQDQKFWEFADPQPDPTDIDIDGSVVQLVQLLVVPDDPPDDPVVSVVVSVVLSVQQSCQQVVVVSPVVPGPGRYYCPPVGHTHGDPPD